Protein AF-A0A0P9FBP8-F1 (afdb_monomer_lite)

Foldseek 3Di:
DADPVVDDDPCLVVLVVQLVVCVVPVVSDDPVNSVVSVPDDDDDDDDDDPDDDDDDDDDDDDPQPPDPPLLVVLVVQLVVCCVPPVVQQDQPDPVRDGRNDDPSNDQVVSPHDPVNVVSDDND

pLDDT: mean 79.0, std 20.3, range [32.12, 96.44]

Radius of gyration: 18.46 Å; chains: 1; bounding box: 43×35×53 Å

Secondary structure (DSSP, 8-state):
---GGG--STTHHHHHHHHHHHHH-GGGS-HHHHHHHTT--PPP---S-----PPPP-----------HHHHHHHHHHHHHHHHHGGGTS---TT-PPP---GGG-GGGGT--HHHHHHSPP-

Organism: NCBI:txid186479

InterPro domains:
  IPR032106 2-oxoglutarate dehydrogenase E1 component, N-terminal domain [PF16078] (5-39)

Structure (mmCIF, N/CA/C/O backbone):
data_AF-A0A0P9FBP8-F1
#
_entry.id   AF-A0A0P9FBP8-F1
#
loop_
_atom_site.group_PDB
_atom_site.id
_atom_site.type_symbol
_atom_site.label_atom_id
_atom_site.label_alt_id
_atom_site.label_comp_id
_atom_site.label_asym_id
_atom_site.label_entity_id
_atom_site.label_seq_id
_atom_site.pdbx_PDB_ins_code
_atom_site.Cartn_x
_atom_site.Cartn_y
_atom_site.Cartn_z
_atom_site.occupancy
_atom_site.B_iso_or_equiv
_atom_site.auth_seq_id
_atom_site.auth_comp_id
_atom_site.auth_asym_id
_atom_site.auth_atom_id
_atom_site.pdbx_PDB_model_num
ATOM 1 N N . MET A 1 1 ? -12.599 -11.864 10.848 1.00 48.31 1 MET A N 1
ATOM 2 C CA . MET A 1 1 ? -13.433 -10.894 11.589 1.00 48.31 1 MET A CA 1
ATOM 3 C C . MET A 1 1 ? -12.649 -9.601 11.527 1.00 48.31 1 MET A C 1
ATOM 5 O O . MET A 1 1 ? -11.575 -9.566 12.102 1.00 48.31 1 MET A O 1
ATOM 9 N N . THR A 1 2 ? -13.065 -8.660 10.681 1.00 55.97 2 THR A N 1
ATOM 10 C CA . THR A 1 2 ? -12.252 -7.493 10.304 1.00 55.97 2 THR A CA 1
ATOM 11 C C . THR A 1 2 ? -12.240 -6.486 11.443 1.00 55.97 2 THR A C 1
ATOM 13 O O . THR A 1 2 ? -13.287 -5.926 11.769 1.00 55.97 2 THR A O 1
ATOM 16 N N . ASP A 1 3 ? -11.084 -6.284 12.067 1.00 63.59 3 ASP A N 1
ATOM 17 C CA . ASP A 1 3 ? -10.921 -5.250 13.079 1.00 63.59 3 ASP A CA 1
ATOM 18 C C . ASP A 1 3 ? -10.709 -3.905 12.379 1.00 63.59 3 ASP A C 1
ATOM 20 O O . ASP A 1 3 ? -9.665 -3.634 11.790 1.00 63.59 3 ASP A O 1
ATOM 24 N N . LEU A 1 4 ? -11.738 -3.060 12.387 1.00 61.78 4 LEU A N 1
ATOM 25 C CA . LEU A 1 4 ? -11.662 -1.730 11.787 1.00 61.78 4 LEU A CA 1
ATOM 26 C C . LEU A 1 4 ? -10.858 -0.743 12.648 1.00 61.78 4 LEU A C 1
ATOM 28 O O . LEU A 1 4 ? -10.535 0.345 12.170 1.00 61.78 4 LEU A O 1
ATOM 32 N N . SER A 1 5 ? -10.508 -1.105 13.890 1.00 57.97 5 SER A N 1
ATOM 33 C CA . SER A 1 5 ? -9.640 -0.279 14.724 1.00 57.97 5 SER A CA 1
ATOM 34 C C . SER A 1 5 ? -8.240 -0.146 14.126 1.00 57.97 5 SER A C 1
ATOM 36 O O . SER A 1 5 ? -7.623 0.879 14.318 1.00 57.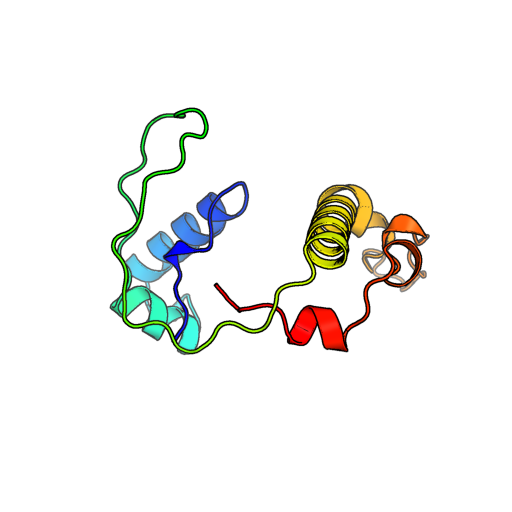97 5 SER A O 1
ATOM 38 N N . GLN A 1 6 ? -7.759 -1.061 13.283 1.00 55.97 6 GLN A N 1
ATOM 39 C CA . GLN A 1 6 ? -6.419 -0.945 12.684 1.00 55.97 6 GLN A CA 1
ATOM 40 C C . GLN A 1 6 ? -6.261 0.187 11.642 1.00 55.97 6 GLN A C 1
ATOM 42 O O . GLN A 1 6 ? -5.137 0.572 11.303 1.00 55.97 6 GLN A O 1
ATOM 47 N N . PHE A 1 7 ? -7.360 0.726 11.098 1.00 56.53 7 PHE A N 1
ATOM 48 C CA . PHE A 1 7 ? -7.321 1.738 10.037 1.00 56.53 7 PHE A CA 1
ATOM 49 C C . PHE A 1 7 ? -7.184 3.154 10.617 1.00 56.53 7 PHE A C 1
ATOM 51 O O . PHE A 1 7 ? -8.139 3.926 10.677 1.00 56.53 7 PHE A O 1
ATOM 58 N N . TYR A 1 8 ? -5.961 3.522 11.004 1.00 57.72 8 TYR A N 1
ATOM 59 C CA . TYR A 1 8 ? -5.605 4.880 11.432 1.00 57.72 8 TYR A CA 1
ATOM 60 C C . TYR A 1 8 ? -4.751 5.622 10.382 1.00 57.72 8 TYR A C 1
ATOM 62 O O . TYR A 1 8 ? -4.109 5.016 9.521 1.00 57.72 8 TYR A O 1
ATOM 70 N N . GLY A 1 9 ? -4.706 6.958 10.454 1.00 59.41 9 GLY A N 1
ATOM 71 C CA . GLY A 1 9 ? -3.876 7.805 9.581 1.00 59.41 9 GLY A CA 1
ATOM 72 C C . GLY A 1 9 ? -4.642 8.424 8.398 1.00 59.41 9 GLY A C 1
ATOM 73 O O . GLY A 1 9 ? -5.846 8.631 8.515 1.00 59.41 9 GLY A O 1
ATOM 74 N N . PRO A 1 10 ? -3.991 8.740 7.257 1.00 55.50 10 PRO A N 1
ATOM 75 C CA . PRO A 1 10 ? -4.619 9.444 6.125 1.00 55.50 10 PRO A CA 1
ATOM 76 C C . PRO A 1 10 ? -5.915 8.804 5.602 1.00 55.50 10 PRO A C 1
ATOM 78 O O . PRO A 1 10 ? -6.793 9.503 5.107 1.00 55.50 10 PRO A O 1
ATOM 81 N N . ASN A 1 11 ? -6.058 7.484 5.764 1.00 62.66 11 ASN A N 1
ATOM 82 C CA . ASN A 1 11 ? -7.229 6.728 5.316 1.00 62.66 11 ASN A CA 1
ATOM 83 C C . ASN A 1 11 ? -8.377 6.711 6.341 1.00 62.66 11 ASN A C 1
ATOM 85 O O . ASN A 1 11 ? -9.481 6.295 6.001 1.00 62.66 11 ASN A O 1
ATOM 89 N N . ALA A 1 12 ? -8.160 7.175 7.577 1.00 76.06 12 ALA A N 1
ATOM 90 C CA . ALA A 1 12 ? -9.204 7.211 8.603 1.00 76.06 12 ALA A CA 1
ATOM 91 C C . ALA A 1 12 ? -10.362 8.138 8.202 1.00 76.06 12 ALA A C 1
ATOM 93 O O . ALA A 1 12 ? -11.521 7.820 8.448 1.00 76.06 12 ALA A O 1
ATOM 94 N N . GLY A 1 13 ? -10.060 9.250 7.518 1.00 78.44 13 GLY A N 1
ATOM 95 C CA . GLY A 1 13 ? -11.082 10.159 6.992 1.00 78.44 13 GLY A CA 1
ATOM 96 C C . GLY A 1 13 ? -12.017 9.477 5.991 1.00 78.44 13 GLY A C 1
ATOM 97 O O . GLY A 1 13 ? -13.227 9.651 6.072 1.00 78.44 13 GLY A O 1
ATOM 98 N N . TYR A 1 14 ? -11.467 8.631 5.116 1.00 82.25 14 TYR A N 1
ATOM 99 C CA . TYR A 1 14 ? -12.254 7.860 4.155 1.00 82.25 14 TYR A CA 1
ATOM 100 C C . TYR A 1 14 ? -13.182 6.852 4.847 1.00 82.25 14 TYR A C 1
ATOM 102 O O . TYR A 1 14 ? -14.359 6.765 4.508 1.00 82.25 14 TYR A O 1
ATOM 110 N N . VAL A 1 15 ? -12.686 6.124 5.854 1.00 86.38 15 VAL A N 1
ATOM 111 C CA . VAL A 1 15 ? -13.508 5.170 6.623 1.00 86.38 15 VAL A CA 1
ATOM 112 C C . VAL A 1 15 ? -14.631 5.890 7.377 1.00 86.38 15 VAL A C 1
ATOM 114 O O . VAL A 1 15 ? -15.760 5.404 7.393 1.00 86.38 15 VAL A O 1
ATOM 117 N N . LEU A 1 16 ? -14.354 7.067 7.951 1.00 87.31 16 LEU A N 1
ATOM 118 C CA . LEU A 1 16 ? -15.364 7.896 8.618 1.00 87.31 16 LEU A CA 1
ATOM 119 C C . LEU A 1 16 ? -16.437 8.394 7.643 1.00 87.31 16 LEU A C 1
ATOM 121 O O . LEU A 1 16 ? -17.624 8.290 7.940 1.00 87.31 16 LEU A O 1
ATOM 125 N N . GLU A 1 17 ? -16.042 8.890 6.470 1.00 86.69 17 GLU A N 1
ATOM 126 C CA . GLU A 1 17 ? -16.988 9.312 5.432 1.00 86.69 17 GLU A CA 1
ATOM 127 C C . GLU A 1 17 ? -17.867 8.141 4.966 1.00 86.69 17 GLU A C 1
ATOM 129 O O . GLU A 1 17 ? -19.086 8.275 4.838 1.00 86.69 17 GLU A O 1
ATOM 134 N N . LEU A 1 18 ? -17.262 6.967 4.768 1.00 91.25 18 LEU A N 1
ATOM 135 C CA . LEU A 1 18 ? -17.968 5.751 4.375 1.00 91.25 18 LEU A CA 1
ATOM 136 C C . LEU A 1 18 ? -18.960 5.290 5.455 1.00 91.25 18 LEU A C 1
ATOM 138 O O . LEU A 1 18 ? -20.076 4.880 5.131 1.00 91.25 18 LEU A O 1
ATOM 142 N N . TYR A 1 19 ? -18.592 5.408 6.733 1.00 91.62 19 TYR A N 1
ATOM 143 C CA . TYR A 1 19 ? -19.471 5.102 7.861 1.00 91.62 19 TYR A CA 1
ATOM 144 C C . TYR A 1 19 ? -20.643 6.089 7.984 1.00 91.62 19 TYR A C 1
ATOM 146 O O . TYR A 1 19 ? -21.779 5.677 8.225 1.00 91.62 19 TYR A O 1
ATOM 154 N N . GLU A 1 20 ? -20.416 7.388 7.768 1.00 92.25 20 GLU A N 1
ATOM 155 C CA . GLU A 1 20 ? -21.504 8.375 7.767 1.00 92.25 20 GLU A CA 1
ATOM 156 C C . GLU A 1 20 ? -22.481 8.147 6.608 1.00 92.25 20 GLU A C 1
ATOM 158 O O . GLU A 1 20 ? -23.695 8.242 6.797 1.00 92.25 20 GLU A O 1
ATOM 163 N N . ARG A 1 21 ? -21.982 7.751 5.430 1.00 93.56 21 ARG A N 1
ATOM 164 C CA . ARG A 1 21 ? -22.837 7.313 4.315 1.00 93.56 21 ARG A CA 1
ATOM 165 C C . ARG A 1 21 ? -23.647 6.068 4.671 1.00 93.56 21 ARG A C 1
ATOM 167 O O . ARG A 1 21 ? -24.848 6.046 4.416 1.00 93.56 21 ARG A O 1
ATOM 174 N N . TYR A 1 22 ? -23.030 5.079 5.317 1.00 94.88 22 TYR A N 1
ATOM 175 C CA . TYR A 1 22 ? -23.722 3.884 5.807 1.00 94.88 22 TYR A CA 1
ATOM 176 C C . TYR A 1 22 ? -24.861 4.224 6.784 1.00 94.88 22 TYR A C 1
ATOM 178 O O . TYR A 1 22 ? -25.952 3.666 6.676 1.00 94.88 22 TYR A O 1
ATOM 186 N N . LYS A 1 23 ? -24.650 5.176 7.701 1.00 94.44 23 LYS A N 1
ATOM 187 C CA . LYS A 1 23 ? -25.693 5.627 8.639 1.00 94.44 23 LYS A CA 1
ATOM 188 C C . LYS A 1 23 ? -26.882 6.296 7.951 1.00 94.44 23 LYS A C 1
ATOM 190 O O . LYS A 1 23 ? -27.989 6.241 8.483 1.00 94.44 23 LYS A O 1
ATOM 195 N N . GLN A 1 24 ? -26.658 6.950 6.812 1.00 96.25 24 GLN A N 1
ATOM 196 C CA . GLN A 1 24 ? -27.724 7.556 6.011 1.00 96.25 24 GLN A CA 1
ATOM 197 C C . GLN A 1 24 ? -28.458 6.508 5.172 1.00 96.25 24 GLN A C 1
ATOM 199 O O . GLN A 1 24 ? -29.686 6.512 5.120 1.00 96.25 24 GLN A O 1
ATOM 204 N N . ASP A 1 25 ? -27.704 5.613 4.534 1.00 96.44 25 ASP A N 1
ATOM 205 C CA . ASP A 1 25 ? -28.225 4.524 3.719 1.00 96.44 25 ASP A CA 1
ATOM 206 C C . ASP A 1 25 ? -27.352 3.263 3.869 1.00 96.44 25 ASP A C 1
ATOM 208 O O . ASP A 1 25 ? -26.257 3.192 3.296 1.00 96.44 25 ASP A O 1
ATOM 212 N N . PRO A 1 26 ? -27.838 2.222 4.572 1.00 94.25 26 PRO A N 1
ATOM 213 C CA . PRO A 1 26 ? -27.135 0.950 4.698 1.00 94.25 26 PRO A CA 1
ATOM 214 C C . PRO A 1 26 ? -26.825 0.257 3.366 1.00 94.25 26 PRO A C 1
ATOM 216 O O . PRO A 1 26 ? -25.887 -0.542 3.298 1.00 94.25 26 PRO A O 1
ATOM 219 N N . ALA A 1 27 ? -27.594 0.537 2.307 1.00 95.38 27 ALA A N 1
ATOM 220 C CA . ALA A 1 27 ? -27.372 -0.010 0.97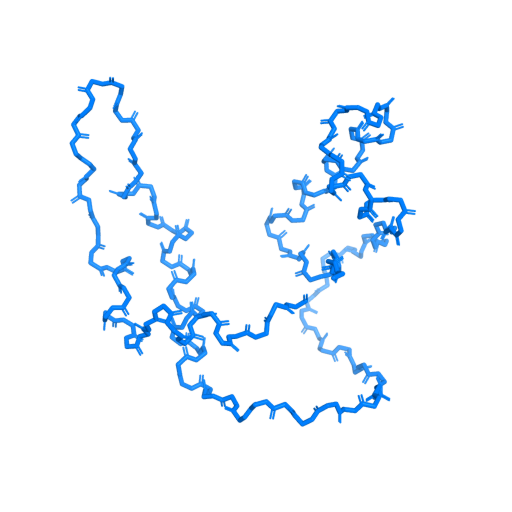1 1.00 95.38 27 ALA A CA 1
ATOM 221 C C . ALA A 1 27 ? -26.246 0.701 0.201 1.00 95.38 27 ALA A C 1
ATOM 223 O O . ALA A 1 27 ? -25.824 0.206 -0.843 1.00 95.38 27 ALA A O 1
ATOM 224 N N . SER A 1 28 ? -25.718 1.813 0.725 1.00 94.94 28 SER A N 1
ATOM 225 C CA . SER A 1 28 ? -24.610 2.562 0.116 1.00 94.94 28 SER A CA 1
ATOM 226 C C . SER A 1 28 ? -23.247 1.865 0.214 1.00 94.94 28 SER A C 1
ATOM 228 O O . SER A 1 28 ? -22.289 2.309 -0.424 1.00 94.94 28 SER A O 1
ATOM 230 N N . VAL A 1 29 ? -23.171 0.780 0.989 1.00 93.88 29 VAL A N 1
ATOM 231 C CA . VAL A 1 29 ? -21.999 -0.084 1.157 1.00 93.88 29 VAL A CA 1
ATOM 232 C C . VAL A 1 29 ? -22.370 -1.544 0.891 1.00 93.88 29 VAL A C 1
ATOM 234 O O . VAL A 1 29 ? -23.532 -1.953 1.030 1.00 93.88 29 VAL A O 1
ATOM 237 N N . ASP A 1 30 ? -21.376 -2.341 0.508 1.00 94.06 30 ASP A N 1
ATOM 238 C CA . ASP A 1 30 ? -21.535 -3.775 0.289 1.00 94.06 30 ASP A CA 1
ATOM 239 C C . ASP A 1 30 ? -21.853 -4.532 1.597 1.00 94.06 30 ASP A C 1
ATOM 241 O O . ASP A 1 30 ? -21.764 -3.999 2.707 1.00 94.06 30 ASP A O 1
ATOM 245 N N . ALA A 1 31 ? -22.266 -5.794 1.461 1.00 92.00 31 ALA A N 1
ATOM 246 C CA . ALA A 1 31 ? -22.729 -6.604 2.585 1.00 92.00 31 ALA A CA 1
ATOM 247 C C . ALA A 1 31 ? -21.635 -6.892 3.627 1.00 92.00 31 ALA A C 1
ATOM 249 O O . ALA A 1 31 ? -21.942 -7.000 4.815 1.00 92.00 31 ALA A O 1
ATOM 250 N N . GLU A 1 32 ? -20.376 -7.009 3.202 1.00 89.56 32 GLU A N 1
ATOM 251 C CA . GLU A 1 32 ? -19.260 -7.286 4.102 1.00 89.56 32 GLU A CA 1
ATOM 252 C C . GLU A 1 32 ? -18.914 -6.038 4.918 1.00 89.56 32 GLU A C 1
ATOM 254 O O . GLU A 1 32 ? -18.858 -6.096 6.150 1.00 89.56 32 GLU A O 1
ATOM 259 N N . THR A 1 33 ? -18.808 -4.888 4.250 1.00 89.81 33 THR A N 1
ATOM 260 C CA . THR A 1 33 ? -18.604 -3.584 4.896 1.00 89.81 33 THR A CA 1
ATOM 261 C C . THR A 1 33 ? -19.738 -3.258 5.871 1.00 89.81 33 THR A C 1
ATOM 263 O O . THR A 1 33 ? -19.491 -2.815 6.994 1.00 89.81 33 THR A O 1
ATOM 266 N N . ARG A 1 34 ? -20.991 -3.550 5.498 1.00 94.19 34 ARG A N 1
ATOM 267 C CA . ARG A 1 34 ? -22.160 -3.390 6.377 1.00 94.19 34 ARG A CA 1
ATOM 268 C C . ARG A 1 34 ? -22.030 -4.202 7.663 1.00 94.19 34 ARG A C 1
ATOM 270 O O . ARG A 1 34 ? -22.159 -3.651 8.753 1.00 94.19 34 ARG A O 1
ATOM 277 N N . ALA A 1 35 ? -21.722 -5.493 7.543 1.00 92.00 35 ALA A N 1
ATOM 278 C CA . ALA A 1 35 ? -21.556 -6.383 8.689 1.00 92.00 35 ALA A CA 1
ATOM 279 C C . ALA A 1 35 ? -20.379 -5.979 9.601 1.00 92.00 35 ALA A C 1
ATOM 281 O O . ALA A 1 35 ? -20.336 -6.371 10.775 1.00 92.00 35 ALA A O 1
ATOM 282 N N . ALA A 1 36 ? -19.399 -5.236 9.080 1.00 88.62 36 ALA A N 1
ATOM 283 C CA . ALA A 1 36 ? -18.345 -4.631 9.886 1.00 88.62 36 ALA A CA 1
ATOM 284 C C . ALA A 1 36 ? -18.865 -3.397 10.647 1.00 88.62 36 ALA A C 1
ATOM 286 O O . ALA A 1 36 ? -18.710 -3.325 11.866 1.00 88.62 36 ALA A O 1
ATOM 287 N N . PHE A 1 37 ? -19.561 -2.480 9.967 1.00 92.25 37 PHE A N 1
ATOM 288 C CA . PHE A 1 37 ? -20.122 -1.267 10.574 1.00 92.25 37 PHE A CA 1
ATOM 289 C C . PHE A 1 37 ? -21.255 -1.515 11.577 1.00 92.25 37 PHE A C 1
ATOM 291 O O . PHE A 1 37 ? -21.409 -0.735 12.508 1.00 92.25 37 PHE A O 1
ATOM 298 N N . GLU A 1 38 ? -22.003 -2.616 11.468 1.00 90.81 38 GLU A N 1
ATOM 299 C CA . GLU A 1 38 ? -22.992 -3.024 12.484 1.00 90.81 38 GLU A CA 1
ATOM 300 C C . GLU A 1 38 ? -22.375 -3.291 13.866 1.00 90.81 38 GLU A C 1
ATOM 302 O O . GLU A 1 38 ? -23.061 -3.204 14.885 1.00 90.81 38 GLU A O 1
ATOM 307 N N . ARG A 1 39 ? -21.086 -3.642 13.911 1.00 85.94 39 ARG A N 1
ATOM 308 C CA . ARG A 1 39 ? -20.367 -4.028 15.136 1.00 85.94 39 ARG A CA 1
ATOM 309 C C . ARG A 1 39 ? -19.253 -3.053 15.509 1.00 85.94 39 ARG A C 1
ATOM 311 O O . ARG A 1 39 ? -18.550 -3.292 16.488 1.00 85.94 39 ARG A O 1
ATOM 318 N N . TRP A 1 40 ? -19.085 -1.979 14.743 1.00 83.31 40 TRP A N 1
ATOM 319 C CA . TRP A 1 40 ? -18.025 -0.997 14.921 1.00 83.31 40 TRP A CA 1
ATOM 320 C C . TRP A 1 40 ? -18.600 0.358 15.328 1.00 83.31 40 TRP A C 1
ATOM 322 O O . TRP A 1 40 ? -19.627 0.789 14.813 1.00 83.31 40 TRP A O 1
ATOM 332 N N . ALA A 1 41 ? -17.910 1.043 16.236 1.00 75.50 41 ALA A N 1
ATOM 333 C CA . ALA A 1 41 ? -18.182 2.429 16.581 1.00 75.50 41 ALA A CA 1
ATOM 334 C C . ALA A 1 41 ? -16.929 3.264 16.286 1.00 75.50 41 ALA A C 1
ATOM 336 O O . ALA A 1 41 ? -15.823 2.817 16.612 1.00 75.50 41 ALA A O 1
ATOM 337 N N . PRO A 1 42 ? -17.071 4.462 15.691 1.00 71.56 42 PRO A N 1
ATOM 338 C CA . PRO A 1 42 ? -15.932 5.326 15.443 1.00 71.56 42 PRO A CA 1
ATOM 339 C C . PRO A 1 42 ? -15.274 5.730 16.769 1.00 71.56 42 PRO A C 1
ATOM 341 O O . PRO A 1 42 ? -15.985 6.033 17.732 1.00 71.56 42 PRO A O 1
ATOM 344 N N . PRO A 1 43 ? -13.933 5.746 16.845 1.00 66.94 43 PRO A N 1
ATOM 345 C CA . PRO A 1 43 ? -13.241 6.274 18.014 1.00 66.94 43 PRO A CA 1
ATOM 346 C C . PRO A 1 43 ? -13.581 7.761 18.183 1.00 66.94 43 PRO A C 1
ATOM 348 O O . PRO A 1 43 ? -13.642 8.496 17.196 1.00 66.94 43 PRO A O 1
ATOM 351 N N . GLU A 1 44 ? -13.785 8.224 19.421 1.00 60.16 44 GLU A N 1
ATOM 352 C CA . GLU A 1 44 ? -13.922 9.660 19.678 1.00 60.16 44 GLU A CA 1
ATOM 353 C C . GLU A 1 44 ? -12.622 10.353 19.273 1.00 60.16 44 GLU A C 1
ATOM 355 O O . GLU A 1 44 ? -11.570 10.056 19.834 1.00 60.16 44 GLU A O 1
ATOM 360 N N . THR A 1 45 ? -12.683 11.232 18.270 1.00 50.22 45 THR A N 1
ATOM 361 C CA . THR A 1 45 ? -11.527 11.949 17.725 1.00 50.22 45 THR A CA 1
ATOM 362 C C . THR A 1 45 ? -10.762 12.660 18.843 1.00 50.22 45 THR A C 1
ATOM 364 O O . THR A 1 45 ? -11.242 13.684 19.341 1.00 50.22 45 THR A O 1
ATOM 367 N N . PRO A 1 46 ? -9.550 12.221 19.226 1.00 42.19 46 PRO A N 1
ATOM 368 C CA . PRO A 1 46 ? -8.679 13.069 20.010 1.00 42.19 46 PRO A CA 1
ATOM 369 C C . PRO A 1 46 ? -8.124 14.129 19.053 1.00 42.19 46 PRO A C 1
ATOM 371 O O . PRO A 1 46 ? -7.691 13.820 17.940 1.00 42.19 46 PRO A O 1
ATOM 374 N N . ALA A 1 47 ? -8.121 15.390 19.484 1.00 39.97 47 ALA A N 1
ATOM 375 C CA . ALA A 1 47 ? -7.295 16.442 18.887 1.00 39.97 47 ALA A CA 1
ATOM 376 C C . ALA A 1 47 ? -5.841 15.935 18.698 1.00 39.97 47 ALA A C 1
ATOM 378 O O . ALA A 1 47 ? -5.442 15.018 19.419 1.00 39.97 47 ALA A O 1
ATOM 379 N N . PRO A 1 48 ? -5.039 16.485 17.760 1.00 41.72 48 PRO A N 1
ATOM 380 C CA . PRO A 1 48 ? -3.806 15.849 17.295 1.00 41.72 48 PRO A CA 1
ATOM 381 C C . PRO A 1 48 ? -2.824 15.669 18.456 1.00 41.72 48 PRO A C 1
ATOM 383 O O . PRO A 1 48 ? -2.144 16.606 18.870 1.00 41.72 48 PRO A O 1
ATOM 386 N N . ALA A 1 49 ? -2.775 14.456 19.000 1.00 37.50 49 ALA A N 1
ATOM 387 C CA . ALA A 1 49 ? -1.888 14.087 20.083 1.00 37.50 49 ALA A CA 1
ATOM 388 C C . ALA A 1 49 ? -0.744 13.270 19.495 1.00 37.50 49 ALA A C 1
ATOM 390 O O . ALA A 1 49 ? -0.942 12.244 18.843 1.00 37.50 49 ALA A O 1
ATOM 391 N N . ALA A 1 50 ? 0.460 13.786 19.716 1.00 38.28 50 ALA A N 1
ATOM 392 C CA . ALA A 1 50 ? 1.715 13.137 19.411 1.00 38.28 50 ALA A CA 1
ATOM 393 C C . ALA A 1 50 ? 1.734 11.683 19.910 1.00 38.28 50 ALA A C 1
ATOM 395 O O . ALA A 1 50 ? 1.269 11.368 21.008 1.00 38.28 50 ALA A O 1
ATOM 396 N N . SER A 1 51 ? 2.313 10.819 19.082 1.00 42.09 51 SER A N 1
ATOM 397 C CA . SER A 1 51 ? 2.527 9.397 19.314 1.00 42.09 51 SER A CA 1
ATOM 398 C C . SER A 1 51 ? 3.025 9.112 20.733 1.00 42.09 51 SER A C 1
ATOM 400 O O . SER A 1 51 ? 4.167 9.413 21.071 1.00 42.09 51 SER A O 1
ATOM 402 N N . THR A 1 52 ? 2.181 8.483 21.548 1.00 32.12 52 THR A N 1
ATOM 403 C CA . THR A 1 52 ? 2.593 7.803 22.781 1.00 32.12 52 THR A CA 1
ATOM 404 C C . THR A 1 52 ? 1.961 6.409 22.755 1.00 32.12 52 THR A C 1
ATOM 406 O O . THR A 1 52 ? 0.756 6.323 22.513 1.00 32.12 52 THR A O 1
ATOM 409 N N . PRO A 1 53 ? 2.710 5.308 22.949 1.00 43.47 53 PRO A N 1
ATOM 410 C CA . PRO A 1 53 ? 2.124 3.975 22.910 1.00 43.47 53 PRO A CA 1
ATOM 411 C C . PRO A 1 53 ? 1.314 3.736 24.190 1.00 43.47 53 PRO A C 1
ATOM 413 O O . PRO A 1 53 ? 1.876 3.692 25.284 1.00 43.47 53 PRO A O 1
ATOM 416 N N . ALA A 1 54 ? -0.004 3.587 24.056 1.00 37.41 54 ALA A N 1
ATOM 417 C CA . ALA A 1 54 ? -0.866 3.117 25.133 1.00 37.41 54 ALA A CA 1
ATOM 418 C C . ALA A 1 54 ? -0.743 1.589 25.241 1.00 37.41 54 ALA A C 1
ATOM 420 O O . ALA A 1 54 ? -0.963 0.864 24.273 1.00 37.41 54 ALA A O 1
ATOM 421 N N . ALA A 1 55 ? -0.355 1.109 26.422 1.00 39.41 55 ALA A N 1
ATOM 422 C CA . ALA A 1 55 ? -0.230 -0.308 26.729 1.00 39.41 55 ALA A CA 1
ATOM 423 C C . ALA A 1 55 ? -1.604 -1.002 26.680 1.00 39.41 55 ALA A C 1
ATOM 425 O O . ALA A 1 55 ? -2.494 -0.676 27.465 1.00 39.41 55 ALA A O 1
ATOM 426 N N . ALA A 1 56 ? -1.757 -1.967 25.772 1.00 40.53 56 ALA A N 1
ATOM 427 C CA . ALA A 1 56 ? -2.911 -2.856 25.705 1.00 40.53 56 ALA A CA 1
ATOM 428 C C . ALA A 1 56 ? -2.752 -4.041 26.677 1.00 40.53 56 ALA A C 1
ATOM 430 O O . ALA A 1 56 ? -1.664 -4.587 26.862 1.00 40.53 56 ALA A O 1
ATOM 431 N N . GLN A 1 57 ? -3.857 -4.422 27.311 1.00 39.16 57 GLN A N 1
ATOM 432 C CA . GLN A 1 57 ? -3.977 -5.512 28.282 1.00 39.16 57 GLN A CA 1
ATOM 433 C C . GLN A 1 57 ? -3.869 -6.885 27.573 1.00 39.16 57 GLN A C 1
ATOM 435 O O . GLN A 1 57 ? -4.391 -7.020 26.466 1.00 39.16 57 GLN A O 1
ATOM 440 N N . PRO A 1 58 ? -3.211 -7.913 28.151 1.00 37.62 58 PRO A N 1
ATOM 441 C CA . PRO A 1 58 ? -2.884 -9.127 27.406 1.00 37.62 58 PRO A CA 1
ATOM 442 C C . PRO A 1 58 ? -4.090 -10.073 27.286 1.00 37.62 58 PRO A C 1
ATOM 444 O O . PRO A 1 58 ? -4.567 -10.624 28.279 1.00 37.62 58 PRO A O 1
ATOM 447 N N . ALA A 1 59 ? -4.558 -10.280 26.054 1.00 43.78 59 ALA A N 1
ATOM 448 C CA . ALA A 1 59 ? -5.412 -11.401 25.657 1.00 43.78 59 ALA A CA 1
ATOM 449 C C . ALA A 1 59 ? -4.579 -12.704 25.552 1.00 43.78 59 ALA A C 1
ATOM 451 O O . ALA A 1 59 ? -3.359 -12.624 25.382 1.00 43.78 59 ALA A O 1
ATOM 452 N N . PRO A 1 60 ? -5.185 -13.907 25.658 1.00 38.72 60 PRO A N 1
ATOM 453 C CA . PRO A 1 60 ? -4.450 -15.168 25.567 1.00 38.72 60 PRO A CA 1
ATOM 454 C C . PRO A 1 60 ? -3.758 -15.291 24.204 1.00 38.72 60 PRO A C 1
ATOM 456 O O . PRO A 1 60 ? -4.406 -15.319 23.160 1.00 38.72 60 PRO A O 1
ATOM 459 N N . ALA A 1 61 ? -2.427 -15.332 24.233 1.00 44.41 61 ALA A N 1
ATOM 460 C CA . ALA A 1 61 ? -1.590 -15.350 23.047 1.00 44.41 61 ALA A CA 1
ATOM 461 C C . ALA A 1 61 ? -1.578 -16.746 22.409 1.00 44.41 61 ALA A C 1
ATOM 463 O O . ALA A 1 61 ? -1.006 -17.692 22.951 1.00 44.41 61 ALA A O 1
ATOM 464 N N . THR A 1 62 ? -2.165 -16.860 21.219 1.00 49.94 62 THR A N 1
ATOM 465 C CA . THR A 1 62 ? -1.700 -17.820 20.209 1.00 49.94 62 THR A CA 1
ATOM 466 C C . THR A 1 62 ? -0.205 -17.557 19.987 1.00 49.94 62 THR A C 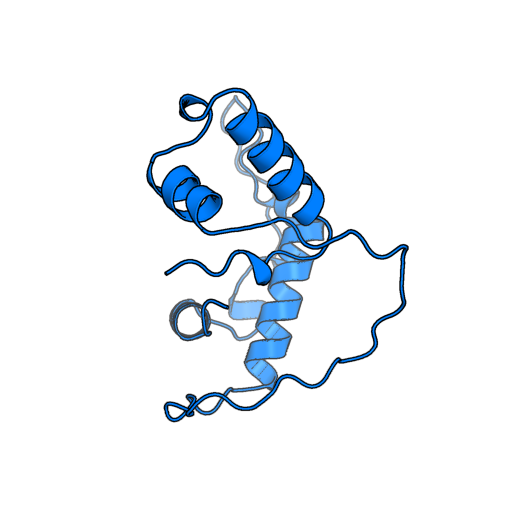1
ATOM 468 O O . THR A 1 62 ? 0.169 -16.382 19.943 1.00 49.94 62 THR A O 1
ATOM 471 N N . PRO A 1 63 ? 0.672 -18.576 19.879 1.00 44.44 63 PRO A N 1
ATOM 472 C CA . PRO A 1 63 ? 2.085 -18.336 19.603 1.00 44.44 63 PRO A CA 1
ATOM 473 C C . PRO A 1 63 ? 2.198 -17.514 18.319 1.00 44.44 63 PRO A C 1
ATOM 475 O O . PRO A 1 63 ? 1.816 -17.972 17.242 1.00 44.44 63 PRO A O 1
ATOM 478 N N . ALA A 1 64 ? 2.645 -16.267 18.463 1.00 55.84 64 ALA A N 1
ATOM 479 C CA . ALA A 1 64 ? 2.878 -15.396 17.330 1.00 55.84 64 ALA A CA 1
ATOM 480 C C . ALA A 1 64 ? 4.013 -16.005 16.495 1.00 55.84 64 ALA A C 1
ATOM 482 O O . ALA A 1 64 ? 4.989 -16.490 17.080 1.00 55.84 64 ALA A O 1
ATOM 483 N N . PRO A 1 65 ? 3.909 -16.007 15.156 1.00 59.81 65 PRO A N 1
ATOM 484 C CA . PRO A 1 65 ? 5.054 -16.342 14.326 1.00 59.81 65 PRO A CA 1
ATOM 485 C C . PRO A 1 65 ? 6.216 -15.418 14.709 1.00 59.81 65 PRO A C 1
ATOM 487 O O . PRO A 1 65 ? 6.002 -14.235 14.987 1.00 59.81 65 PRO A O 1
ATOM 490 N N . GLU A 1 66 ? 7.437 -15.952 14.763 1.00 65.94 66 GLU A N 1
ATOM 491 C CA . GLU A 1 66 ? 8.621 -15.116 14.957 1.00 65.94 66 GLU A CA 1
ATOM 492 C C . GLU A 1 66 ? 8.673 -14.092 13.818 1.00 65.94 66 GLU A C 1
ATOM 494 O O . GLU A 1 66 ? 8.842 -14.441 12.649 1.00 65.94 66 GLU A O 1
ATOM 499 N N . LEU A 1 67 ? 8.442 -12.821 14.151 1.00 73.88 67 LEU A N 1
ATOM 500 C CA . LEU A 1 67 ? 8.396 -11.748 13.169 1.00 73.88 67 LEU A CA 1
ATOM 501 C C . LEU A 1 67 ? 9.818 -11.345 12.782 1.00 73.88 67 LEU A C 1
ATOM 503 O O . LEU A 1 67 ? 10.599 -10.886 13.618 1.00 73.88 67 LEU A O 1
ATOM 507 N N . ASP A 1 68 ? 10.132 -11.443 11.492 1.00 88.56 68 ASP A N 1
ATOM 508 C CA . ASP A 1 68 ? 11.346 -10.855 10.938 1.00 88.56 68 ASP A CA 1
ATOM 509 C C . ASP A 1 68 ? 11.203 -9.327 10.915 1.00 88.56 68 ASP A C 1
ATOM 511 O O . ASP A 1 68 ? 10.583 -8.735 10.024 1.00 88.56 68 ASP A O 1
ATOM 515 N N . VAL A 1 69 ? 11.785 -8.676 11.921 1.00 89.56 69 VAL A N 1
ATOM 516 C CA . VAL A 1 69 ? 11.750 -7.217 12.081 1.00 89.56 69 VAL A CA 1
ATOM 517 C C . VAL A 1 69 ? 12.357 -6.506 10.870 1.00 89.56 69 VAL A C 1
ATOM 519 O O . VAL A 1 69 ? 11.845 -5.468 10.449 1.00 89.56 69 VAL A O 1
ATOM 522 N N . THR A 1 70 ? 13.416 -7.057 10.272 1.00 91.56 70 THR A N 1
ATOM 523 C CA . THR A 1 70 ? 14.106 -6.422 9.141 1.00 91.56 70 THR A CA 1
ATOM 524 C C . THR A 1 70 ? 13.209 -6.412 7.912 1.00 91.56 70 THR A C 1
ATOM 526 O O . THR A 1 70 ? 13.001 -5.352 7.314 1.00 91.56 70 THR A O 1
ATOM 529 N N . ARG A 1 71 ? 12.610 -7.560 7.572 1.00 91.88 71 ARG A N 1
ATOM 530 C CA . ARG A 1 71 ? 11.654 -7.645 6.456 1.00 91.88 71 ARG A CA 1
ATOM 531 C C . ARG A 1 71 ? 10.372 -6.865 6.735 1.00 91.88 71 ARG A C 1
ATOM 533 O O . ARG A 1 71 ? 9.820 -6.265 5.820 1.00 91.88 71 ARG A O 1
ATOM 540 N N . THR A 1 72 ? 9.944 -6.769 7.994 1.00 90.69 72 THR A N 1
ATOM 541 C CA . THR A 1 72 ? 8.784 -5.948 8.386 1.00 90.6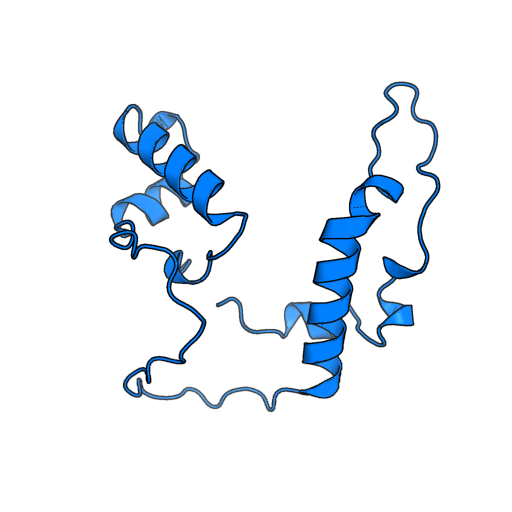9 72 THR A CA 1
ATOM 542 C C . THR A 1 72 ? 9.041 -4.457 8.145 1.00 90.69 72 THR A C 1
ATOM 544 O O . THR A 1 72 ? 8.214 -3.765 7.551 1.00 90.69 72 THR A O 1
ATOM 547 N N . VAL A 1 73 ? 10.213 -3.945 8.538 1.00 93.00 73 VAL A N 1
ATOM 548 C CA . VAL A 1 73 ? 10.615 -2.559 8.238 1.00 93.00 73 VAL A CA 1
ATOM 549 C C . VAL A 1 73 ? 10.739 -2.341 6.729 1.00 93.00 73 VAL A C 1
ATOM 551 O O . VAL A 1 73 ? 10.384 -1.270 6.235 1.00 93.00 73 VAL A O 1
ATOM 554 N N . ALA A 1 74 ? 11.214 -3.339 5.985 1.00 93.50 74 ALA A N 1
ATOM 555 C CA . ALA A 1 74 ? 11.290 -3.261 4.534 1.00 93.50 74 ALA A CA 1
ATOM 556 C C . ALA A 1 74 ? 9.901 -3.199 3.872 1.00 93.50 74 ALA A C 1
ATOM 558 O O . ALA A 1 74 ? 9.670 -2.336 3.027 1.00 93.50 74 ALA A O 1
ATOM 559 N N . ALA A 1 75 ? 8.936 -3.996 4.337 1.00 93.69 75 ALA A N 1
ATOM 560 C CA . ALA A 1 75 ? 7.541 -3.892 3.913 1.00 93.69 75 ALA A CA 1
ATOM 561 C C . ALA A 1 75 ? 6.946 -2.506 4.234 1.00 93.69 75 ALA A C 1
ATOM 563 O O . ALA A 1 75 ? 6.290 -1.898 3.391 1.00 93.69 75 ALA A O 1
ATOM 564 N N . ALA A 1 76 ? 7.243 -1.940 5.409 1.00 92.56 76 ALA A N 1
ATOM 565 C CA . ALA A 1 76 ? 6.818 -0.580 5.750 1.00 92.56 76 ALA A CA 1
ATOM 566 C C . ALA A 1 76 ? 7.426 0.489 4.817 1.00 92.56 76 ALA A C 1
ATOM 568 O O . ALA A 1 76 ? 6.764 1.476 4.484 1.00 92.56 76 ALA A O 1
ATOM 569 N N . ARG A 1 77 ? 8.670 0.296 4.353 1.00 94.44 77 ARG A N 1
ATOM 570 C CA . ARG A 1 77 ? 9.290 1.166 3.339 1.00 94.44 77 ARG A CA 1
ATOM 571 C C . ARG A 1 77 ? 8.588 1.040 1.993 1.00 94.44 77 ARG A C 1
ATOM 573 O O . ARG A 1 77 ? 8.289 2.077 1.407 1.00 94.44 77 ARG A O 1
ATOM 580 N N . LEU A 1 78 ? 8.278 -0.177 1.547 1.00 95.44 78 LEU A N 1
ATOM 581 C CA . LEU A 1 78 ? 7.509 -0.408 0.323 1.00 95.44 78 LEU A CA 1
ATOM 582 C C . LEU A 1 78 ? 6.145 0.298 0.377 1.00 95.44 78 LEU A C 1
ATOM 584 O O . LEU A 1 78 ? 5.788 1.001 -0.561 1.00 95.44 78 LEU A O 1
ATOM 588 N N . ILE A 1 79 ? 5.425 0.221 1.502 1.00 93.31 79 ILE A N 1
ATOM 589 C CA . ILE A 1 79 ? 4.148 0.937 1.685 1.00 93.31 79 ILE A CA 1
ATOM 590 C C . ILE A 1 79 ? 4.317 2.448 1.482 1.00 93.31 79 ILE A C 1
ATOM 592 O O . ILE A 1 79 ? 3.476 3.086 0.848 1.00 93.31 79 ILE A O 1
ATOM 596 N N . ARG A 1 80 ? 5.395 3.044 2.004 1.00 93.75 80 ARG A N 1
ATOM 597 C CA . ARG A 1 80 ? 5.677 4.469 1.784 1.00 93.75 80 ARG A CA 1
ATOM 598 C C . ARG A 1 80 ? 5.932 4.769 0.304 1.00 93.75 80 ARG A C 1
ATOM 600 O O . ARG A 1 80 ? 5.371 5.733 -0.202 1.00 93.75 80 ARG A O 1
ATOM 607 N N . TYR A 1 81 ? 6.710 3.934 -0.385 1.00 96.12 81 TYR A N 1
ATOM 608 C CA . TYR A 1 81 ? 6.952 4.081 -1.824 1.00 96.12 81 TYR A CA 1
ATOM 609 C C . TYR A 1 81 ? 5.657 3.980 -2.630 1.00 96.12 81 TYR A C 1
ATOM 611 O O . TYR A 1 81 ? 5.414 4.824 -3.479 1.00 96.12 81 TYR A O 1
ATOM 619 N N . ILE A 1 82 ? 4.768 3.040 -2.306 1.00 95.00 82 ILE A N 1
ATOM 620 C CA . ILE A 1 82 ? 3.448 2.947 -2.944 1.00 95.00 82 ILE A CA 1
ATOM 621 C C . ILE A 1 82 ? 2.645 4.237 -2.731 1.00 95.00 82 ILE A C 1
ATOM 623 O O . ILE A 1 82 ? 2.028 4.743 -3.665 1.00 95.00 82 ILE A O 1
ATOM 627 N N . ARG A 1 83 ? 2.671 4.812 -1.522 1.00 92.50 83 ARG A N 1
ATOM 628 C CA . ARG A 1 83 ? 1.955 6.066 -1.226 1.00 92.50 83 ARG A CA 1
ATOM 629 C C . ARG A 1 83 ? 2.515 7.271 -1.982 1.00 92.50 83 ARG A C 1
ATOM 631 O O . ARG A 1 83 ? 1.741 8.128 -2.390 1.00 92.50 83 ARG A O 1
ATOM 638 N N . GLU A 1 84 ? 3.834 7.360 -2.127 1.00 94.69 84 GLU A N 1
ATOM 639 C CA . GLU A 1 84 ? 4.511 8.515 -2.735 1.00 94.69 84 GLU A CA 1
ATOM 640 C C . GLU A 1 84 ? 4.610 8.393 -4.264 1.00 94.69 84 GLU A C 1
ATOM 642 O O . GLU A 1 84 ? 4.381 9.361 -4.988 1.00 94.69 84 GLU A O 1
ATOM 647 N N . LEU A 1 85 ? 4.911 7.194 -4.761 1.00 95.62 85 LEU A N 1
ATOM 648 C CA . LEU A 1 85 ? 5.284 6.915 -6.149 1.00 95.62 85 LEU A CA 1
ATOM 649 C C . LEU A 1 85 ? 4.315 5.979 -6.872 1.00 95.62 85 LEU A C 1
ATOM 651 O O . LEU A 1 85 ? 4.448 5.822 -8.076 1.00 95.62 85 LEU A O 1
ATOM 655 N N . GLY A 1 86 ? 3.309 5.402 -6.207 1.00 95.31 86 GLY A N 1
ATOM 656 C CA . GLY A 1 86 ? 2.385 4.446 -6.840 1.00 95.31 86 GLY A CA 1
ATOM 657 C C . GLY A 1 86 ? 1.626 5.001 -8.052 1.00 95.31 86 GLY A C 1
ATOM 658 O O . GLY A 1 86 ? 1.173 4.244 -8.903 1.00 95.31 86 GLY A O 1
ATOM 659 N N . HIS A 1 87 ? 1.543 6.327 -8.184 1.00 95.06 87 HIS A N 1
ATOM 660 C CA . HIS A 1 87 ? 1.009 6.983 -9.377 1.00 95.06 87 HIS A CA 1
ATOM 661 C C . HIS A 1 87 ? 1.840 6.720 -10.649 1.00 95.06 87 HIS A C 1
ATOM 663 O O . HIS A 1 87 ? 1.302 6.847 -11.744 1.00 95.06 87 HIS A O 1
ATOM 669 N N . LEU A 1 88 ? 3.118 6.348 -10.518 1.00 96.38 88 LEU A N 1
ATOM 670 C CA . LEU A 1 88 ? 4.008 6.009 -11.632 1.00 96.38 88 LEU A CA 1
ATOM 671 C C . LEU A 1 88 ? 3.757 4.614 -12.210 1.00 96.38 88 LEU A C 1
ATOM 673 O O . LEU A 1 88 ? 4.137 4.395 -13.354 1.00 96.38 88 LEU A O 1
ATOM 677 N N . ASP A 1 89 ? 3.101 3.723 -11.460 1.00 95.62 89 ASP A N 1
ATOM 678 C CA . ASP A 1 89 ? 2.688 2.378 -11.901 1.00 95.62 89 ASP A CA 1
ATOM 679 C C . ASP A 1 89 ? 1.192 2.313 -12.258 1.00 95.62 89 ASP A C 1
ATOM 681 O O . ASP A 1 89 ? 0.702 1.311 -12.781 1.00 95.62 89 ASP A O 1
ATOM 685 N N . ALA A 1 90 ? 0.429 3.368 -11.971 1.00 94.31 90 ALA A N 1
ATOM 686 C CA . ALA A 1 90 ? -1.010 3.379 -12.186 1.00 94.31 90 ALA A CA 1
ATOM 687 C C . ALA A 1 90 ? -1.367 3.523 -13.678 1.00 94.31 90 ALA A C 1
ATOM 689 O O . ALA A 1 90 ? -0.904 4.433 -14.367 1.00 94.31 90 ALA A O 1
ATOM 690 N N . GLN A 1 91 ? -2.276 2.673 -14.165 1.00 95.62 91 GLN A N 1
ATOM 691 C CA . GLN A 1 91 ? -2.823 2.740 -15.524 1.00 95.62 91 GLN A CA 1
ATOM 692 C C . GLN A 1 91 ? -3.834 3.895 -15.650 1.00 95.62 91 GLN A C 1
ATOM 694 O O . GLN A 1 91 ? -5.047 3.689 -15.612 1.00 95.62 91 GLN A O 1
ATOM 699 N N . ILE A 1 92 ? -3.332 5.125 -15.763 1.00 94.75 92 ILE A N 1
ATOM 700 C CA . ILE A 1 92 ? -4.160 6.342 -15.820 1.00 94.75 92 ILE A CA 1
ATOM 701 C C . ILE A 1 92 ? -4.481 6.806 -17.244 1.00 94.75 92 ILE A C 1
ATOM 703 O O . ILE A 1 92 ? -5.391 7.614 -17.426 1.00 94.75 92 ILE A O 1
ATOM 707 N N . ASP A 1 93 ? -3.748 6.322 -18.252 1.00 94.25 93 ASP A N 1
ATOM 708 C CA . ASP A 1 93 ? -3.987 6.704 -19.644 1.00 94.25 93 ASP A CA 1
ATOM 709 C C . ASP A 1 93 ? -5.160 5.907 -20.245 1.00 94.25 93 ASP A C 1
ATOM 711 O O . ASP A 1 93 ? -5.043 4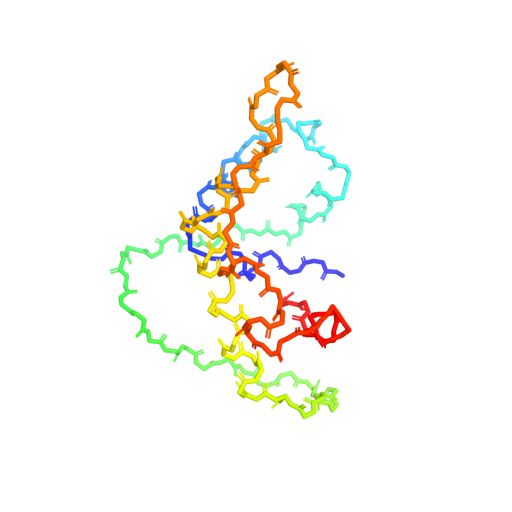.685 -20.411 1.00 94.25 93 ASP A O 1
ATOM 715 N N . PRO A 1 94 ? -6.267 6.572 -20.635 1.00 93.50 94 PRO A N 1
ATOM 716 C CA . PRO A 1 94 ? -7.413 5.909 -21.253 1.00 93.50 94 PRO A CA 1
ATOM 717 C C . PRO A 1 94 ? -7.110 5.334 -22.642 1.00 93.50 94 PRO A C 1
ATOM 719 O O . PRO A 1 94 ? -7.875 4.506 -23.133 1.00 93.50 94 PRO A O 1
ATOM 722 N N . LEU A 1 95 ? -6.022 5.761 -23.288 1.00 95.75 95 LEU A N 1
ATOM 723 C CA . LEU A 1 95 ? -5.579 5.215 -24.570 1.00 95.75 95 LEU A CA 1
ATOM 724 C C . LEU A 1 95 ? -4.702 3.965 -24.408 1.00 95.75 95 LEU A C 1
ATOM 726 O O . LEU A 1 95 ? -4.350 3.335 -25.405 1.00 95.75 95 LEU A O 1
ATOM 730 N N . GLY A 1 96 ? -4.397 3.573 -23.167 1.00 92.81 96 GLY A N 1
ATOM 731 C CA . GLY A 1 96 ? -3.731 2.313 -22.854 1.00 92.81 96 GLY A CA 1
ATOM 732 C C . GLY A 1 96 ? -2.207 2.346 -22.948 1.00 92.81 96 GLY A C 1
ATOM 733 O O . GLY A 1 96 ? -1.605 1.276 -23.042 1.00 92.81 96 GLY A O 1
ATOM 734 N N . SER A 1 97 ? -1.556 3.517 -22.937 1.00 95.06 97 SER A N 1
ATOM 735 C CA . SER A 1 97 ? -0.093 3.541 -22.811 1.00 95.06 97 SER A CA 1
ATOM 736 C C . SER A 1 97 ? 0.349 2.935 -21.480 1.00 95.06 97 SER A C 1
ATOM 738 O O . SER A 1 97 ? -0.343 3.046 -20.466 1.00 95.06 97 SER A O 1
ATOM 740 N N . ALA A 1 98 ? 1.490 2.249 -21.495 1.00 94.88 98 ALA A N 1
ATOM 741 C CA . ALA A 1 98 ? 2.031 1.658 -20.284 1.00 94.88 98 ALA A CA 1
ATOM 742 C C . ALA A 1 98 ? 2.502 2.764 -19.321 1.00 94.88 98 ALA A C 1
ATOM 744 O O . ALA A 1 98 ? 3.069 3.765 -19.777 1.00 94.88 98 ALA A O 1
ATOM 745 N N . PRO A 1 99 ? 2.297 2.585 -18.007 1.00 95.38 99 PRO A N 1
ATOM 746 C CA . PRO A 1 99 ? 2.819 3.500 -17.008 1.00 95.38 99 PRO A CA 1
ATOM 747 C C . PRO A 1 99 ? 4.359 3.537 -17.057 1.00 95.38 99 PRO A C 1
ATOM 749 O O . PRO A 1 99 ? 4.987 2.545 -17.439 1.00 95.38 99 PRO A O 1
ATOM 752 N N . PRO A 1 100 ? 4.986 4.672 -16.700 1.00 94.25 100 PRO A N 1
ATOM 753 C CA . PRO A 1 100 ? 6.439 4.829 -16.765 1.00 94.25 100 PRO A CA 1
ATOM 754 C C . PRO A 1 100 ? 7.204 3.870 -15.844 1.00 94.25 100 PRO A C 1
ATOM 756 O O . PRO A 1 100 ? 8.333 3.506 -16.175 1.00 94.25 100 PRO A O 1
ATOM 759 N N . GLY A 1 101 ? 6.600 3.442 -14.734 1.00 94.31 101 GLY A N 1
ATOM 760 C CA . GLY A 1 101 ? 7.229 2.534 -13.785 1.00 94.31 101 GLY A CA 1
ATOM 761 C C . GLY A 1 101 ? 8.132 3.229 -12.761 1.00 94.31 101 GLY A C 1
ATOM 762 O O . GLY A 1 101 ? 8.676 4.302 -13.030 1.00 94.31 101 GLY A O 1
ATOM 763 N N . ASP A 1 102 ? 8.360 2.590 -11.608 1.00 95.38 102 ASP A N 1
ATOM 764 C CA . ASP A 1 102 ? 9.452 2.940 -10.685 1.00 95.38 102 ASP A CA 1
ATOM 765 C C . ASP A 1 102 ? 10.046 1.699 -9.991 1.00 95.38 102 ASP A C 1
ATOM 767 O O . ASP A 1 102 ? 9.333 0.879 -9.415 1.00 95.38 102 ASP A O 1
ATOM 771 N N . LEU A 1 103 ? 11.380 1.564 -9.992 1.00 92.88 103 LEU A N 1
ATOM 772 C CA . LEU A 1 103 ? 12.056 0.416 -9.364 1.00 92.88 103 LEU A CA 1
ATOM 773 C C . LEU A 1 103 ? 11.807 0.337 -7.852 1.00 92.88 103 LEU A C 1
ATOM 775 O O . LEU A 1 103 ? 11.804 -0.750 -7.282 1.00 92.88 103 LEU A O 1
ATOM 779 N N . GLY A 1 104 ? 11.579 1.467 -7.188 1.00 93.06 104 GLY A N 1
ATOM 780 C CA . GLY A 1 104 ? 11.243 1.521 -5.774 1.00 93.06 104 GLY A CA 1
ATOM 781 C C . GLY A 1 104 ? 9.881 0.909 -5.434 1.00 93.06 104 GLY A C 1
ATOM 782 O O . GLY A 1 104 ? 9.604 0.704 -4.253 1.00 93.06 104 GLY A O 1
ATOM 783 N N . LEU A 1 105 ? 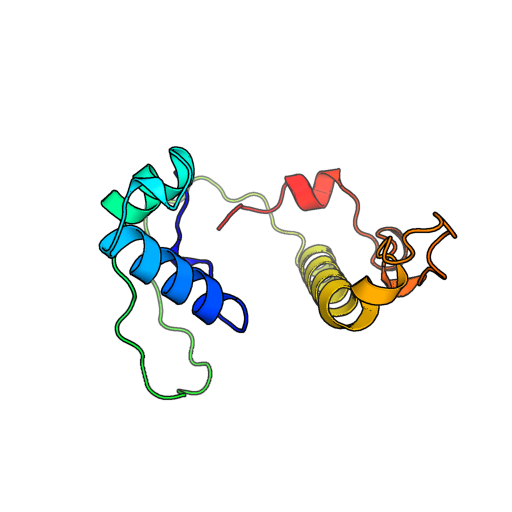9.048 0.576 -6.424 1.00 94.56 105 LEU A N 1
ATOM 784 C CA . LEU A 1 105 ? 7.791 -0.157 -6.235 1.00 94.56 105 LEU A CA 1
ATOM 785 C C . LEU A 1 105 ? 7.970 -1.683 -6.322 1.00 94.56 105 LEU A C 1
ATOM 787 O O . LEU A 1 105 ? 7.072 -2.431 -5.940 1.00 94.56 105 LEU A O 1
ATOM 791 N N . HIS A 1 106 ? 9.140 -2.165 -6.751 1.00 94.56 106 HIS A N 1
ATOM 792 C CA . HIS A 1 106 ? 9.415 -3.594 -6.873 1.00 94.56 106 HIS A CA 1
ATOM 793 C C . HIS A 1 106 ? 9.747 -4.235 -5.518 1.00 94.56 106 HIS A C 1
ATOM 795 O O . HIS A 1 106 ? 10.615 -3.764 -4.782 1.00 94.56 106 HIS A O 1
ATOM 801 N N . LEU A 1 107 ? 9.114 -5.377 -5.232 1.00 94.38 107 LEU A N 1
ATOM 802 C CA . LEU A 1 107 ? 9.302 -6.177 -4.013 1.00 94.38 107 LEU A CA 1
ATOM 803 C C . LEU A 1 107 ? 10.777 -6.540 -3.756 1.00 94.38 107 LEU A C 1
ATOM 805 O O . LEU A 1 107 ? 11.281 -6.363 -2.642 1.00 94.38 107 LEU A O 1
ATOM 809 N N . ASP A 1 108 ? 11.486 -6.965 -4.805 1.00 93.06 108 ASP A N 1
ATOM 810 C CA . ASP A 1 108 ? 12.872 -7.442 -4.725 1.00 93.06 108 ASP A CA 1
ATOM 811 C C . ASP A 1 108 ? 13.849 -6.365 -4.229 1.00 93.06 108 ASP A C 1
ATOM 813 O O . ASP A 1 108 ? 14.797 -6.671 -3.506 1.00 93.06 108 ASP A O 1
ATOM 817 N N . ILE A 1 109 ? 13.598 -5.088 -4.551 1.00 93.19 109 ILE A N 1
ATOM 818 C CA . ILE A 1 109 ? 14.426 -3.952 -4.104 1.00 93.19 109 ILE A CA 1
ATOM 819 C C . ILE A 1 109 ? 14.345 -3.765 -2.584 1.00 93.19 109 ILE A C 1
ATOM 821 O O . ILE A 1 109 ? 15.286 -3.271 -1.959 1.00 93.19 109 ILE A O 1
ATOM 825 N N . HIS A 1 110 ? 13.247 -4.208 -1.975 1.00 92.19 110 HIS A N 1
ATOM 826 C CA . HIS A 1 110 ? 13.050 -4.185 -0.529 1.00 92.19 110 HIS A CA 1
ATOM 827 C C . HIS A 1 110 ? 13.338 -5.544 0.126 1.00 92.19 110 HIS A C 1
ATOM 829 O O . HIS A 1 110 ? 13.121 -5.685 1.326 1.00 92.19 110 HIS A O 1
ATOM 835 N N . CYS A 1 111 ? 13.839 -6.547 -0.605 1.00 91.19 111 CYS A N 1
ATOM 836 C CA . CYS A 1 111 ? 14.071 -7.904 -0.086 1.00 91.19 111 CYS A CA 1
ATOM 837 C C . CYS A 1 111 ? 12.816 -8.536 0.566 1.00 91.19 111 CYS A C 1
ATOM 839 O O . CYS A 1 111 ? 12.907 -9.297 1.539 1.00 91.19 111 CYS A O 1
ATOM 841 N N . VAL A 1 112 ? 11.629 -8.204 0.055 1.00 93.56 112 VAL A N 1
ATOM 842 C CA . VAL A 1 112 ? 10.348 -8.800 0.461 1.00 93.56 112 VAL A CA 1
ATOM 843 C C . VAL A 1 112 ? 9.780 -9.611 -0.697 1.00 93.56 112 VAL A C 1
ATOM 845 O O . VAL A 1 112 ? 10.114 -9.365 -1.847 1.00 93.56 112 VAL A O 1
ATOM 848 N N . ASP A 1 113 ? 8.935 -10.589 -0.392 1.00 94.88 113 ASP A N 1
ATOM 849 C CA . ASP A 1 113 ? 8.208 -11.376 -1.388 1.00 94.88 113 ASP A CA 1
ATOM 850 C C . ASP A 1 113 ? 6.734 -11.490 -0.976 1.00 94.88 113 ASP A C 1
ATOM 852 O O . ASP A 1 113 ? 6.361 -11.166 0.157 1.00 94.88 113 ASP A O 1
ATOM 856 N N . GLU A 1 114 ? 5.882 -11.931 -1.900 1.00 93.31 114 GLU A N 1
ATOM 857 C CA . GLU A 1 114 ? 4.443 -12.057 -1.646 1.00 93.31 114 GLU A CA 1
ATOM 858 C C . GLU A 1 114 ? 4.125 -13.046 -0.518 1.00 93.31 114 GLU A C 1
ATOM 860 O O . GLU A 1 114 ? 3.208 -12.807 0.265 1.00 93.31 114 GLU A O 1
ATOM 865 N N . ALA A 1 115 ? 4.898 -14.130 -0.389 1.00 92.94 115 ALA A N 1
ATOM 866 C CA . ALA A 1 115 ? 4.688 -15.135 0.650 1.00 92.94 115 ALA A CA 1
ATOM 867 C C . ALA A 1 115 ? 4.904 -14.546 2.053 1.00 92.94 115 ALA A C 1
ATOM 869 O O . ALA A 1 115 ? 4.126 -14.807 2.971 1.00 92.94 115 ALA A O 1
ATOM 870 N N . PHE A 1 116 ? 5.927 -13.707 2.212 1.00 92.12 116 PHE A N 1
ATOM 871 C CA . PHE A 1 116 ? 6.176 -12.963 3.436 1.00 92.12 116 PHE A CA 1
ATOM 872 C C . PHE A 1 116 ? 5.072 -11.952 3.717 1.00 92.12 116 PHE A C 1
ATOM 874 O O . PHE A 1 116 ? 4.561 -11.928 4.835 1.00 92.12 116 PHE A O 1
ATOM 881 N N . LEU A 1 117 ? 4.664 -11.159 2.723 1.00 91.38 117 LEU A N 1
ATOM 882 C CA . LEU A 1 117 ? 3.581 -10.188 2.905 1.00 91.38 117 LEU A CA 1
ATOM 883 C C . LEU A 1 117 ? 2.271 -10.870 3.320 1.00 91.38 117 LEU A C 1
ATOM 885 O O . LEU A 1 117 ? 1.596 -10.379 4.218 1.00 91.38 117 LEU A O 1
ATOM 889 N N . ALA A 1 118 ? 1.956 -12.029 2.738 1.00 90.44 118 ALA A N 1
ATOM 890 C CA . ALA A 1 118 ? 0.791 -12.832 3.105 1.00 90.44 118 ALA A CA 1
ATOM 891 C C . ALA A 1 118 ? 0.898 -13.463 4.506 1.00 90.44 118 ALA A C 1
ATOM 893 O O . ALA A 1 118 ? -0.121 -13.792 5.109 1.00 90.44 118 ALA A O 1
ATOM 894 N N . SER A 1 119 ? 2.117 -13.646 5.024 1.00 88.38 119 SER A N 1
ATOM 895 C CA . SER A 1 119 ? 2.354 -14.163 6.378 1.00 88.38 119 SER A CA 1
ATOM 896 C C . SER A 1 119 ? 2.220 -13.101 7.471 1.00 88.38 119 SER A C 1
ATOM 898 O O . SER A 1 119 ? 2.118 -13.451 8.650 1.00 88.38 119 SER A O 1
ATOM 900 N N . LEU A 1 120 ? 2.238 -11.813 7.101 1.00 84.94 120 LEU A N 1
ATOM 901 C CA . LEU A 1 120 ? 2.065 -10.732 8.060 1.00 84.94 120 LEU A CA 1
ATOM 902 C C . LEU A 1 120 ? 0.661 -10.805 8.671 1.00 84.94 120 LEU A C 1
ATOM 904 O O . LEU A 1 120 ? -0.310 -11.082 7.962 1.00 84.94 120 LEU A O 1
ATOM 908 N N . PRO A 1 121 ? 0.527 -10.547 9.981 1.00 79.38 121 PRO A N 1
ATOM 909 C CA . PRO A 1 121 ? -0.782 -10.505 10.603 1.00 79.38 121 PRO A CA 1
ATOM 910 C C . PRO A 1 121 ? -1.622 -9.408 9.939 1.00 79.38 121 PRO A C 1
ATOM 912 O O . PRO A 1 121 ? -1.203 -8.253 9.866 1.00 79.38 121 PRO A O 1
ATOM 915 N N . SER A 1 122 ? -2.819 -9.769 9.475 1.00 65.25 122 SER A N 1
ATOM 916 C CA . SER A 1 122 ? -3.894 -8.799 9.279 1.00 65.25 122 SER A CA 1
ATOM 917 C C . SER A 1 122 ? -4.233 -8.250 10.663 1.00 65.25 122 SER A C 1
ATOM 919 O O . SER A 1 122 ? -4.570 -9.049 11.543 1.00 65.25 122 SER A O 1
ATOM 921 N N . GLY A 1 123 ? -4.045 -6.949 10.878 1.00 55.53 123 GLY A N 1
ATOM 922 C CA . GLY A 1 123 ? -4.350 -6.312 12.158 1.00 55.53 123 GLY A CA 1
ATOM 923 C C . GLY A 1 123 ? -5.835 -6.303 12.484 1.00 55.53 123 GLY A C 1
ATOM 924 O O . GLY A 1 123 ? -6.656 -6.847 11.702 1.00 55.53 123 GLY A O 1
#

Sequence (123 aa):
MTDLSQFYGPNAGYVLELYERYKQDPASVDAETRAAFERWAPPETPAPAASTPAAAQPAPATPAPELDVTRTVAAARLIRYIRELGHLDAQIDPLGSAPPGDLGLHLDIHCVDEAFLASLPSG